Protein AF-A0A3A6PIK8-F1 (afdb_monomer)

Foldseek 3Di:
DVVLLVVLVVVVVVVCVVCVVVLVVDDPVVVVVVVVVVVLVVVVSCCSVVVDPDDRPCVVCVVCVVVVVVVVCVVPVPPD

Structure (mmCIF, N/CA/C/O backbone):
data_AF-A0A3A6PIK8-F1
#
_entry.id   AF-A0A3A6PIK8-F1
#
loop_
_atom_site.group_PDB
_atom_site.id
_atom_site.type_symbol
_atom_site.label_atom_id
_atom_site.label_alt_id
_atom_site.label_comp_id
_atom_site.label_asym_id
_atom_site.label_entity_id
_atom_site.label_seq_id
_atom_site.pdbx_PDB_ins_code
_atom_site.Cartn_x
_atom_site.Cartn_y
_atom_site.Cartn_z
_atom_site.occupancy
_atom_site.B_iso_or_equiv
_atom_site.auth_seq_id
_atom_site.auth_comp_id
_atom_site.auth_asym_id
_atom_site.auth_atom_id
_atom_site.pdbx_PDB_model_num
ATOM 1 N N . MET A 1 1 ? 16.918 -0.189 7.580 1.00 79.00 1 MET A N 1
ATOM 2 C CA . MET A 1 1 ? 15.610 -0.681 8.074 1.00 79.00 1 MET A CA 1
ATOM 3 C C . MET A 1 1 ? 14.991 0.249 9.108 1.00 79.00 1 MET A C 1
ATOM 5 O O . MET A 1 1 ? 13.884 0.707 8.867 1.00 79.00 1 MET A O 1
ATOM 9 N N . LEU A 1 2 ? 15.707 0.611 10.184 1.00 90.19 2 LEU A N 1
ATOM 10 C CA . LEU A 1 2 ? 15.203 1.525 11.225 1.00 90.19 2 LEU A CA 1
ATOM 11 C C . LEU A 1 2 ? 14.695 2.872 10.671 1.00 90.19 2 LEU A C 1
ATOM 13 O O . LEU A 1 2 ? 13.580 3.265 10.979 1.00 90.19 2 LEU A O 1
ATOM 17 N N . GLY A 1 3 ? 15.461 3.537 9.796 1.00 93.88 3 GLY A N 1
ATOM 18 C CA . GLY A 1 3 ? 15.028 4.806 9.190 1.00 93.88 3 GLY A CA 1
ATOM 19 C C . GLY A 1 3 ? 13.718 4.681 8.404 1.00 93.88 3 GLY A C 1
ATOM 20 O O . GLY A 1 3 ? 12.804 5.471 8.599 1.00 93.88 3 GLY A O 1
ATOM 21 N N . LYS A 1 4 ? 13.579 3.622 7.593 1.00 93.06 4 LYS A N 1
ATOM 22 C CA . LYS A 1 4 ? 12.342 3.335 6.848 1.00 93.06 4 LYS A CA 1
ATOM 23 C C . LYS A 1 4 ? 11.148 3.107 7.779 1.00 93.06 4 LYS A C 1
ATOM 25 O O . LYS A 1 4 ? 10.065 3.615 7.512 1.00 93.06 4 LYS A O 1
ATOM 30 N N . LEU A 1 5 ? 11.361 2.372 8.872 1.00 94.56 5 LEU A N 1
ATOM 31 C CA . LEU A 1 5 ? 10.349 2.126 9.898 1.00 94.56 5 LEU A CA 1
ATOM 32 C C . LEU A 1 5 ? 9.914 3.434 10.576 1.00 94.56 5 LEU A C 1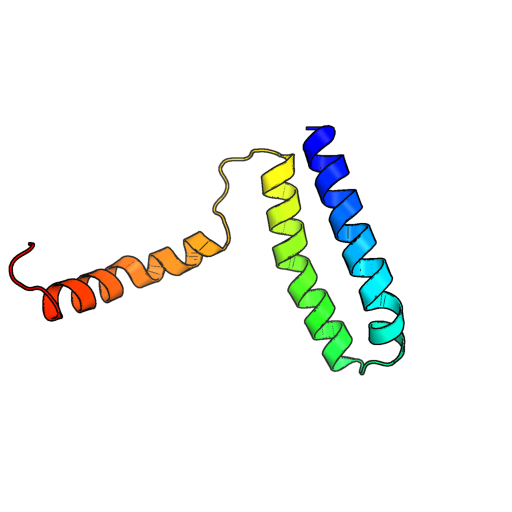
ATOM 34 O O . LEU A 1 5 ? 8.720 3.691 10.678 1.00 94.56 5 LEU A O 1
ATOM 38 N N . ILE A 1 6 ? 10.864 4.285 10.976 1.00 96.69 6 ILE A N 1
ATOM 39 C CA . ILE A 1 6 ? 10.578 5.597 11.578 1.00 96.69 6 ILE A CA 1
ATOM 40 C C . ILE A 1 6 ? 9.789 6.479 10.605 1.00 96.69 6 ILE A C 1
ATOM 42 O O . ILE A 1 6 ? 8.790 7.069 11.004 1.00 96.69 6 ILE A O 1
ATOM 46 N N . CYS A 1 7 ? 10.179 6.532 9.327 1.00 95.94 7 CYS A N 1
ATOM 47 C CA . CYS A 1 7 ? 9.442 7.281 8.308 1.00 95.94 7 CYS A CA 1
ATOM 48 C C . CYS A 1 7 ? 7.988 6.806 8.188 1.00 95.94 7 CYS A C 1
ATOM 50 O O . CYS A 1 7 ? 7.074 7.626 8.216 1.00 95.94 7 CYS A O 1
ATOM 52 N N . VAL A 1 8 ? 7.767 5.491 8.095 1.00 96.06 8 VAL A N 1
ATOM 53 C CA . VAL A 1 8 ? 6.417 4.912 8.024 1.00 96.06 8 VAL A CA 1
ATOM 54 C C . VAL A 1 8 ? 5.609 5.251 9.275 1.00 96.06 8 VAL A C 1
ATOM 56 O O . VAL A 1 8 ? 4.461 5.666 9.153 1.00 96.06 8 VAL A O 1
ATOM 59 N N . LEU A 1 9 ? 6.199 5.125 10.467 1.00 95.56 9 LEU A N 1
ATOM 60 C CA . LEU A 1 9 ? 5.522 5.435 11.727 1.00 95.56 9 LEU A CA 1
ATOM 61 C C . LEU A 1 9 ? 5.145 6.915 11.833 1.00 95.56 9 LEU A C 1
ATOM 63 O O . LEU A 1 9 ? 4.029 7.217 12.242 1.00 95.56 9 LEU A O 1
ATOM 67 N N . LEU A 1 10 ? 6.033 7.830 11.434 1.00 97.31 10 LEU A N 1
ATOM 68 C CA . LEU A 1 10 ? 5.754 9.268 11.437 1.00 97.31 10 LEU A CA 1
ATOM 69 C C . LEU A 1 10 ? 4.601 9.622 10.495 1.00 97.31 10 LEU A C 1
ATOM 71 O O . LEU A 1 10 ? 3.683 10.337 10.893 1.00 97.31 10 LEU A O 1
ATOM 75 N N . LEU A 1 11 ? 4.617 9.095 9.268 1.00 96.06 11 LEU A N 1
ATOM 76 C CA . LEU A 1 11 ? 3.557 9.344 8.289 1.00 96.06 11 LEU A CA 1
ATOM 77 C C . LEU A 1 11 ? 2.225 8.723 8.724 1.00 96.06 11 LEU A C 1
ATOM 79 O O . LEU A 1 11 ? 1.190 9.384 8.653 1.00 96.06 11 LEU A O 1
ATOM 83 N N . ALA A 1 12 ? 2.247 7.487 9.227 1.00 94.19 12 ALA A N 1
ATOM 84 C CA . ALA A 1 12 ? 1.055 6.815 9.735 1.00 94.19 12 ALA A CA 1
ATOM 85 C C . ALA A 1 12 ? 0.469 7.545 10.952 1.00 94.19 12 ALA A C 1
ATOM 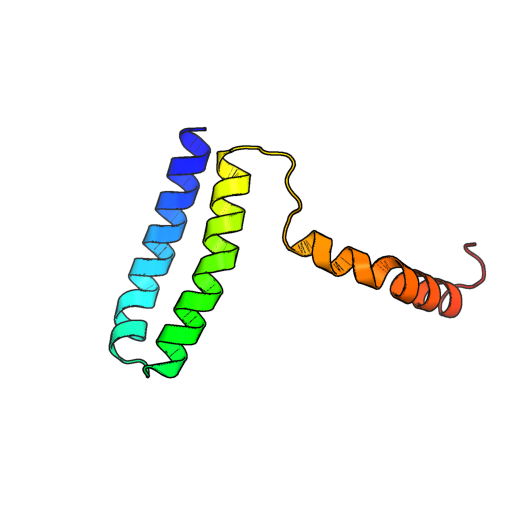87 O O . ALA A 1 12 ? -0.745 7.715 11.038 1.00 94.19 12 ALA A O 1
ATOM 88 N N . ALA A 1 13 ? 1.315 8.029 11.867 1.00 95.19 13 ALA A N 1
ATOM 89 C CA . ALA A 1 13 ? 0.877 8.826 13.006 1.00 95.19 13 ALA A CA 1
ATOM 90 C C . ALA A 1 13 ? 0.253 10.154 12.557 1.00 95.19 13 ALA A C 1
ATOM 92 O O . ALA A 1 13 ? -0.825 10.500 13.031 1.00 95.19 13 ALA A O 1
ATOM 93 N N . ALA A 1 14 ? 0.879 10.869 11.617 1.00 95.94 14 ALA A N 1
ATOM 94 C CA . ALA A 1 14 ? 0.341 12.117 11.079 1.00 95.94 14 ALA A CA 1
ATOM 95 C C . ALA A 1 14 ? -1.032 11.912 10.414 1.00 95.94 14 ALA A C 1
ATOM 97 O O . ALA A 1 14 ? -1.974 12.653 10.703 1.00 95.94 14 ALA A O 1
ATOM 98 N N . MET A 1 15 ? -1.163 10.869 9.589 1.00 94.56 15 MET A N 1
ATOM 99 C CA . MET A 1 15 ? -2.426 10.476 8.961 1.00 94.56 15 MET A CA 1
ATOM 100 C C . MET A 1 15 ? -3.493 10.149 10.012 1.00 94.56 15 MET A C 1
ATOM 102 O O . MET A 1 15 ? -4.581 10.717 9.984 1.00 94.56 15 MET A O 1
ATOM 106 N N . LEU A 1 16 ? -3.174 9.293 10.989 1.00 91.88 16 LEU A N 1
ATOM 107 C CA . LEU A 1 16 ? -4.119 8.897 12.032 1.00 91.88 16 LEU A CA 1
ATOM 108 C C . LEU A 1 16 ? -4.551 10.076 12.902 1.00 91.88 16 LEU A C 1
ATOM 110 O O . LEU A 1 16 ? -5.735 10.189 13.189 1.00 91.88 16 LEU A O 1
ATOM 114 N N . ILE A 1 17 ? -3.642 10.968 13.306 1.00 95.88 17 ILE A N 1
ATOM 115 C CA . ILE A 1 17 ? -3.985 12.157 14.106 1.00 95.88 17 ILE A CA 1
ATOM 116 C C . ILE A 1 17 ? -5.002 13.032 13.364 1.00 95.88 17 ILE A C 1
ATOM 118 O O . ILE A 1 17 ? -5.959 13.518 13.971 1.00 95.88 17 ILE A O 1
ATOM 122 N N . TYR A 1 18 ? -4.821 13.198 12.054 1.00 93.94 18 TYR A N 1
ATOM 123 C CA . TYR A 1 18 ? -5.730 13.964 11.210 1.00 93.94 18 TYR A CA 1
ATOM 124 C C . TYR A 1 18 ? -7.080 13.259 10.998 1.00 93.94 18 TYR A C 1
ATOM 126 O O . TYR A 1 18 ? -8.138 13.893 11.076 1.00 93.94 18 TYR A O 1
ATOM 134 N N . ASP A 1 19 ? -7.063 11.944 10.779 1.00 91.62 19 ASP A N 1
ATOM 135 C CA . ASP A 1 19 ? -8.253 11.161 10.443 1.00 91.62 19 ASP A CA 1
ATOM 136 C C . ASP A 1 19 ? -9.103 10.790 11.665 1.00 91.62 19 ASP A C 1
ATOM 138 O O . ASP A 1 19 ? -10.330 10.733 11.569 1.00 91.62 19 ASP A O 1
ATOM 142 N N . LEU A 1 20 ? -8.501 10.582 12.840 1.00 90.44 20 LEU A N 1
ATOM 143 C CA . LEU A 1 20 ? -9.185 10.141 14.060 1.00 90.44 20 LEU A CA 1
ATOM 144 C C . LEU A 1 20 ? -10.440 10.964 14.423 1.00 90.44 20 LEU A C 1
ATOM 146 O O . LEU A 1 20 ? -11.477 10.352 14.709 1.00 90.44 20 LEU A O 1
ATOM 150 N N . PRO A 1 21 ? -10.432 12.316 14.412 1.00 90.81 21 PRO A N 1
ATOM 151 C CA . PRO A 1 21 ? -11.642 13.092 14.691 1.00 90.81 21 PRO A CA 1
ATOM 152 C C . PRO A 1 21 ? -12.736 12.902 13.629 1.00 90.81 21 PRO A C 1
ATOM 154 O O . PRO A 1 21 ? -13.922 12.956 13.964 1.00 90.81 21 PRO A O 1
ATOM 157 N N . ARG A 1 22 ? -12.365 12.654 12.367 1.00 90.31 22 ARG A N 1
ATOM 158 C CA . ARG A 1 22 ? -13.305 12.416 11.259 1.00 90.31 22 ARG A CA 1
ATOM 159 C C . ARG A 1 22 ? -13.908 11.021 11.345 1.00 90.31 22 ARG A C 1
ATOM 161 O O . ARG A 1 22 ? -15.126 10.878 11.290 1.00 90.31 22 ARG A O 1
ATOM 168 N N . LEU A 1 23 ? -13.080 10.013 11.604 1.00 87.81 23 LEU A N 1
ATOM 169 C CA . LEU A 1 23 ? -13.502 8.624 11.788 1.00 87.81 23 LEU A CA 1
ATOM 170 C C . LEU A 1 23 ? -14.494 8.469 12.945 1.00 87.81 23 LEU A C 1
ATOM 172 O O . LEU A 1 23 ? -15.474 7.72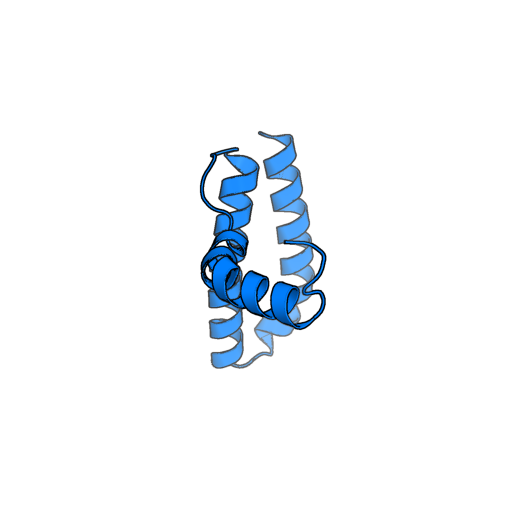9 12.830 1.00 87.81 23 LEU A O 1
ATOM 176 N N . LYS A 1 24 ? -14.306 9.216 14.041 1.00 86.94 24 LYS A N 1
ATOM 177 C CA . LYS A 1 24 ? -15.251 9.229 15.171 1.00 86.94 24 LYS A CA 1
ATOM 178 C C . LYS A 1 24 ? -16.654 9.697 14.774 1.00 86.94 24 LYS A C 1
ATOM 180 O O . LYS A 1 24 ? -17.622 9.146 15.289 1.00 86.94 24 LYS A O 1
ATOM 185 N N . LYS A 1 25 ? -16.770 10.653 13.850 1.00 90.44 25 LYS A N 1
ATOM 186 C CA . LYS A 1 25 ? -18.053 11.220 13.387 1.00 90.44 25 LYS A CA 1
ATOM 187 C C . LYS A 1 25 ? -18.649 10.499 12.171 1.00 90.44 25 LYS A C 1
ATOM 189 O O . LYS A 1 25 ? -19.774 10.785 11.786 1.00 90.44 25 LYS A O 1
ATOM 194 N N . SER A 1 26 ? -17.889 9.594 11.568 1.00 91.06 26 SER A N 1
ATOM 195 C CA . SER A 1 26 ? -18.207 8.941 10.301 1.00 91.06 26 SER A CA 1
ATOM 196 C C . SER A 1 26 ? -19.037 7.658 10.477 1.00 91.06 26 SER A C 1
ATOM 198 O O . SER A 1 26 ? -19.043 7.046 11.553 1.00 91.06 26 SER A O 1
ATOM 200 N N . SER A 1 27 ? -19.763 7.267 9.423 1.00 93.50 27 SER A N 1
ATOM 201 C CA . SER A 1 27 ? -20.658 6.108 9.421 1.00 93.50 27 SER A CA 1
ATOM 202 C C . SER A 1 27 ? -19.889 4.780 9.513 1.00 93.50 27 SER A C 1
ATOM 204 O O . SER A 1 27 ? -18.687 4.705 9.254 1.00 93.50 27 SER A O 1
ATOM 206 N N . ARG A 1 28 ? -20.573 3.682 9.875 1.00 92.12 28 ARG A N 1
ATOM 207 C CA . ARG A 1 28 ? -19.939 2.346 9.922 1.00 92.12 28 ARG A CA 1
ATOM 208 C C . ARG A 1 28 ? -19.381 1.917 8.562 1.00 92.12 28 ARG A C 1
ATOM 210 O O . ARG A 1 28 ? -18.339 1.272 8.519 1.00 92.12 28 ARG A O 1
ATOM 217 N N . HIS A 1 29 ? -20.064 2.285 7.480 1.00 93.62 29 HIS A N 1
ATOM 218 C CA . HIS A 1 29 ? -19.655 1.963 6.117 1.00 93.62 29 HIS A CA 1
ATOM 219 C C . HIS A 1 29 ? -18.347 2.666 5.739 1.00 93.62 29 HIS A C 1
ATOM 221 O O . HIS A 1 29 ? -17.403 2.024 5.290 1.00 93.62 29 HIS A O 1
ATOM 227 N N . ASP A 1 30 ? -18.243 3.959 6.023 1.00 92.31 30 ASP A N 1
ATOM 228 C CA . ASP A 1 30 ? -17.027 4.732 5.765 1.00 92.31 30 ASP A CA 1
ATOM 229 C C . ASP A 1 30 ? -15.833 4.207 6.576 1.00 92.31 30 ASP A C 1
ATOM 231 O O . ASP A 1 30 ? -14.721 4.113 6.064 1.00 92.31 30 ASP A O 1
ATOM 235 N N . ARG A 1 31 ? -16.059 3.800 7.835 1.00 91.50 31 ARG A N 1
ATOM 236 C CA . ARG A 1 31 ? -15.024 3.153 8.661 1.00 91.50 31 ARG A CA 1
ATOM 237 C C . ARG A 1 31 ? -14.568 1.825 8.066 1.00 91.50 31 ARG A C 1
ATOM 239 O O . ARG A 1 31 ? -13.385 1.507 8.142 1.00 91.50 31 ARG A O 1
ATOM 246 N N . MET A 1 32 ? -15.489 1.058 7.482 1.00 95.31 32 MET A N 1
ATOM 247 C CA . MET A 1 32 ? -15.162 -0.185 6.789 1.00 95.31 32 MET A CA 1
ATOM 248 C C . MET A 1 32 ? -14.315 0.093 5.544 1.00 95.31 32 MET A C 1
ATOM 250 O O . MET A 1 32 ? -13.274 -0.535 5.380 1.00 95.31 32 MET A O 1
ATOM 254 N N . ILE A 1 33 ? -14.700 1.074 4.719 1.00 94.38 33 ILE A N 1
ATOM 255 C CA . ILE A 1 33 ? -13.913 1.500 3.550 1.00 94.38 33 ILE A CA 1
ATOM 256 C C . ILE A 1 33 ? -12.521 1.962 3.978 1.00 94.38 33 ILE A C 1
ATOM 258 O O . ILE A 1 33 ? -11.530 1.541 3.387 1.00 94.38 33 ILE A O 1
ATOM 262 N N . TYR A 1 34 ? -12.433 2.775 5.031 1.00 92.75 34 TYR A N 1
ATOM 263 C CA . TYR A 1 34 ? -11.156 3.213 5.583 1.00 92.75 34 TYR A CA 1
ATOM 264 C C . TYR A 1 34 ? -10.292 2.018 5.996 1.00 92.75 34 TYR A C 1
ATOM 266 O O . TYR A 1 34 ? -9.137 1.927 5.594 1.00 92.75 34 TYR A O 1
ATOM 274 N N . GLY A 1 35 ? -10.859 1.056 6.729 1.00 92.50 35 GLY A N 1
ATOM 275 C CA . GLY A 1 35 ? -10.163 -0.174 7.108 1.00 92.50 35 GLY A CA 1
ATOM 276 C C . GLY A 1 35 ? -9.659 -0.968 5.899 1.00 92.50 35 GLY A C 1
ATOM 277 O O . GLY A 1 35 ? -8.509 -1.402 5.892 1.00 92.50 35 GLY A O 1
ATOM 278 N N . ILE A 1 36 ? -10.475 -1.093 4.850 1.00 95.38 36 ILE A N 1
ATOM 279 C CA . ILE A 1 36 ? -10.084 -1.741 3.590 1.00 95.38 36 ILE A CA 1
ATOM 280 C C . ILE A 1 36 ? -8.927 -0.985 2.927 1.00 95.38 36 ILE A C 1
ATOM 282 O O . ILE A 1 36 ? -7.992 -1.626 2.462 1.00 95.38 36 ILE A O 1
ATOM 286 N N . MET A 1 37 ? -8.939 0.352 2.923 1.00 92.81 37 MET A N 1
ATOM 287 C CA . MET A 1 37 ? -7.855 1.177 2.368 1.00 92.81 37 MET A CA 1
ATOM 288 C C . MET A 1 37 ? -6.555 1.098 3.179 1.00 92.81 37 MET A C 1
ATOM 290 O O . MET A 1 37 ? -5.471 1.260 2.619 1.00 92.81 37 MET A O 1
ATOM 294 N N . ILE A 1 38 ? -6.630 0.802 4.478 1.00 93.56 38 ILE A N 1
ATOM 295 C CA . ILE A 1 38 ? -5.444 0.593 5.319 1.00 93.56 38 ILE A CA 1
ATOM 296 C C . ILE A 1 38 ? -4.704 -0.701 4.944 1.00 93.56 38 ILE A C 1
ATOM 298 O O . ILE A 1 38 ? -3.480 -0.744 5.042 1.00 93.56 38 ILE A O 1
ATOM 302 N N . VAL A 1 39 ? -5.389 -1.739 4.453 1.00 93.69 39 VAL A N 1
ATOM 303 C CA . VAL A 1 39 ? -4.758 -3.012 4.048 1.00 93.69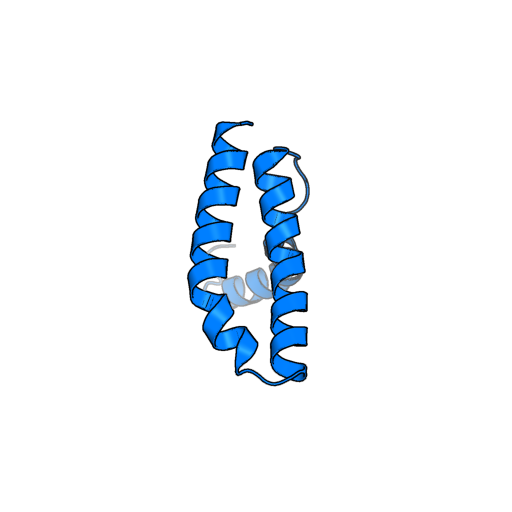 39 VAL A CA 1
ATOM 304 C C . VAL A 1 39 ? -3.662 -2.837 2.978 1.00 93.69 39 VAL A C 1
ATOM 306 O O . VAL A 1 39 ? -2.524 -3.240 3.242 1.00 93.69 39 VAL A O 1
ATOM 309 N N . PRO A 1 40 ? -3.925 -2.234 1.798 1.00 93.75 40 PRO A N 1
ATOM 310 C CA . PRO A 1 40 ? -2.887 -2.006 0.795 1.00 93.75 40 PRO A CA 1
ATOM 311 C C . PRO A 1 40 ? -1.791 -1.061 1.303 1.00 93.75 40 PRO A C 1
ATOM 313 O O . PRO A 1 40 ? -0.621 -1.252 0.980 1.00 93.75 40 PRO A O 1
ATOM 316 N N . LEU A 1 41 ? -2.130 -0.087 2.153 1.00 94.06 41 LEU A N 1
ATOM 317 C CA . LEU A 1 41 ? -1.148 0.808 2.766 1.00 94.06 41 LEU A CA 1
ATOM 318 C C . LEU A 1 41 ? -0.164 0.043 3.665 1.00 94.06 41 LEU A C 1
ATOM 320 O O . LEU A 1 41 ? 1.047 0.231 3.554 1.00 94.06 41 LEU A O 1
ATOM 324 N N . LEU A 1 42 ? -0.661 -0.860 4.516 1.00 94.44 42 LEU A N 1
ATOM 325 C CA . LEU A 1 42 ? 0.173 -1.706 5.376 1.00 94.44 42 LEU A CA 1
ATOM 326 C C . LEU A 1 42 ? 1.039 -2.672 4.565 1.00 94.44 42 LEU A C 1
ATOM 328 O O . LEU A 1 42 ? 2.205 -2.879 4.905 1.00 94.44 42 LEU A O 1
ATOM 332 N N . TYR A 1 43 ? 0.501 -3.227 3.478 1.00 94.50 43 TYR A N 1
ATOM 333 C CA . TYR A 1 43 ? 1.266 -4.059 2.553 1.00 94.50 43 TYR A CA 1
ATOM 334 C C . TYR A 1 43 ? 2.459 -3.296 1.964 1.00 94.50 43 TYR A C 1
ATOM 336 O O . TYR A 1 43 ? 3.596 -3.763 2.043 1.00 94.50 43 TYR A O 1
ATOM 344 N N . LEU A 1 44 ? 2.224 -2.090 1.441 1.00 93.50 44 LEU A N 1
ATOM 345 C CA . LEU A 1 44 ? 3.279 -1.249 0.874 1.00 93.50 44 LEU A CA 1
ATOM 346 C C . LEU A 1 44 ? 4.299 -0.809 1.924 1.00 93.50 44 LEU A C 1
ATOM 348 O O . LEU A 1 44 ? 5.501 -0.840 1.660 1.00 93.50 44 LEU A O 1
ATOM 352 N N . ALA A 1 45 ? 3.848 -0.462 3.130 1.00 93.75 45 ALA A N 1
ATOM 353 C CA . ALA A 1 45 ? 4.734 -0.171 4.250 1.00 93.75 45 ALA A CA 1
ATOM 354 C C . ALA A 1 45 ? 5.636 -1.372 4.580 1.00 93.75 45 ALA A C 1
ATOM 356 O O . ALA A 1 45 ? 6.848 -1.213 4.750 1.00 93.75 45 ALA A O 1
ATOM 357 N N . PHE A 1 46 ? 5.074 -2.585 4.609 1.00 94.00 46 PHE A N 1
ATOM 358 C CA . PHE A 1 46 ? 5.834 -3.813 4.817 1.00 94.00 46 PHE A CA 1
ATOM 359 C C . PHE A 1 46 ? 6.853 -4.055 3.699 1.00 94.00 46 PHE A C 1
ATOM 361 O O . PHE A 1 46 ? 8.011 -4.357 3.996 1.00 94.00 46 PHE A O 1
ATOM 368 N N . LEU A 1 47 ? 6.475 -3.887 2.428 1.00 94.12 47 LEU A N 1
ATOM 369 C CA . LEU A 1 47 ? 7.411 -4.003 1.305 1.00 94.12 47 LEU A CA 1
ATOM 370 C C . LEU A 1 47 ? 8.549 -2.993 1.411 1.00 94.12 47 LEU A C 1
ATOM 372 O O . LEU A 1 47 ? 9.721 -3.354 1.290 1.00 94.12 47 LEU A O 1
ATOM 376 N N . PHE A 1 48 ? 8.212 -1.741 1.710 1.00 92.44 48 PHE A N 1
ATOM 377 C CA . PHE A 1 48 ? 9.180 -0.666 1.852 1.00 92.44 48 PHE A CA 1
ATOM 378 C C . PHE A 1 48 ? 10.200 -0.968 2.954 1.00 92.44 48 PHE A C 1
ATOM 380 O O . PHE A 1 48 ? 11.409 -0.861 2.720 1.00 92.44 48 PHE A O 1
ATOM 387 N N . ILE A 1 49 ? 9.729 -1.387 4.134 1.00 94.56 49 ILE A N 1
ATOM 388 C CA . ILE A 1 49 ? 10.572 -1.695 5.297 1.00 94.56 49 ILE A CA 1
ATOM 389 C C . ILE A 1 49 ? 11.389 -2.966 5.074 1.00 94.56 49 ILE A C 1
ATOM 391 O O . ILE A 1 49 ? 12.573 -2.976 5.397 1.00 94.56 49 ILE A O 1
ATOM 395 N N . SER A 1 50 ? 10.785 -4.028 4.540 1.00 92.38 50 SER A N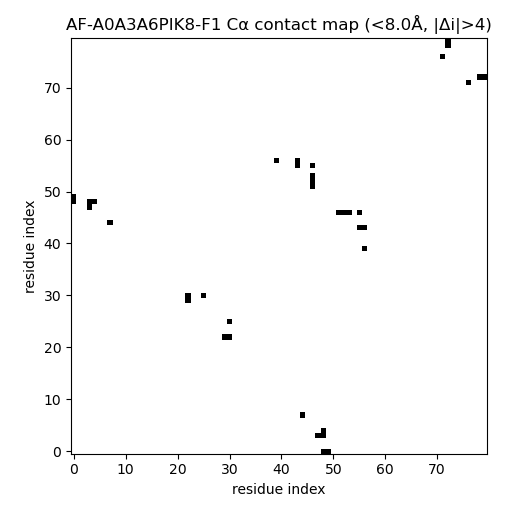 1
ATOM 396 C CA . SER A 1 50 ? 11.448 -5.327 4.374 1.00 92.38 50 SER A CA 1
ATOM 397 C C . SER A 1 50 ? 12.392 -5.384 3.171 1.00 92.38 50 SER A C 1
ATOM 399 O O . SER A 1 50 ? 13.206 -6.302 3.092 1.00 92.38 50 SER A O 1
ATOM 401 N N . SER A 1 51 ? 12.307 -4.415 2.248 1.00 88.12 51 SER A N 1
ATOM 402 C CA . SER A 1 51 ? 13.034 -4.403 0.970 1.00 88.12 51 SER A CA 1
ATOM 403 C C . SER A 1 51 ? 12.880 -5.714 0.180 1.00 88.12 51 SER A C 1
ATOM 405 O O . SER A 1 51 ? 13.775 -6.088 -0.578 1.00 88.12 51 SER A O 1
ATOM 407 N N . LYS A 1 52 ? 11.775 -6.445 0.375 1.00 88.06 52 LYS A N 1
ATOM 408 C CA . LYS A 1 52 ? 11.506 -7.675 -0.373 1.00 88.06 52 LYS A CA 1
ATOM 409 C C . LYS A 1 52 ? 11.128 -7.331 -1.818 1.00 88.06 52 LYS A C 1
ATOM 411 O O . LYS A 1 52 ? 10.356 -6.395 -2.017 1.00 88.06 52 LYS A O 1
ATOM 416 N N . PRO A 1 53 ? 11.581 -8.112 -2.814 1.00 87.31 53 PRO A N 1
ATOM 417 C CA . PRO A 1 53 ? 11.249 -7.911 -4.226 1.00 87.31 53 PRO A CA 1
ATOM 418 C C . PRO A 1 53 ? 9.851 -8.463 -4.559 1.00 87.31 53 PRO A C 1
ATOM 420 O O . PRO A 1 53 ? 9.659 -9.190 -5.528 1.00 87.31 53 PRO A O 1
ATOM 423 N N . TRP A 1 54 ? 8.879 -8.207 -3.690 1.00 89.50 54 TRP A N 1
ATOM 424 C CA . TRP A 1 54 ? 7.494 -8.613 -3.898 1.00 89.50 54 TRP A CA 1
ATOM 425 C C . TRP A 1 54 ? 6.786 -7.623 -4.827 1.00 89.50 54 TRP A C 1
ATOM 427 O O . TRP A 1 54 ? 7.194 -6.461 -4.900 1.00 89.50 54 TRP A O 1
ATOM 437 N N . PRO A 1 55 ? 5.745 -8.076 -5.546 1.00 89.06 55 PRO A N 1
ATOM 438 C CA . PRO A 1 55 ? 5.052 -7.239 -6.510 1.00 89.06 55 PRO A CA 1
ATOM 439 C C . PRO A 1 55 ? 4.414 -6.047 -5.805 1.00 89.06 55 PRO A C 1
ATOM 441 O O . PRO A 1 55 ? 3.651 -6.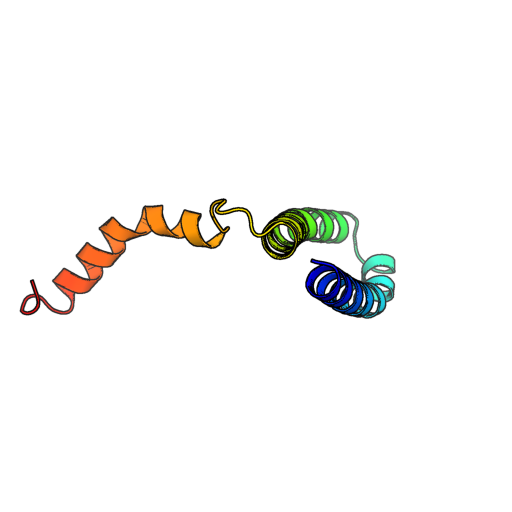198 -4.858 1.00 89.06 55 PRO A O 1
ATOM 444 N N . ASN A 1 56 ? 4.717 -4.849 -6.280 1.00 89.06 56 ASN A N 1
ATOM 445 C CA . ASN A 1 56 ? 4.020 -3.660 -5.823 1.00 89.06 56 ASN A CA 1
ATOM 446 C C . ASN A 1 56 ? 2.571 -3.686 -6.365 1.00 89.06 56 ASN A C 1
ATOM 448 O O . ASN A 1 56 ? 2.249 -4.415 -7.303 1.00 89.06 56 ASN A O 1
ATOM 452 N N . ILE A 1 57 ? 1.658 -2.945 -5.739 1.00 87.19 57 ILE A N 1
ATOM 453 C CA . ILE A 1 57 ? 0.230 -2.947 -6.103 1.00 87.19 57 ILE A CA 1
ATOM 454 C C . ILE A 1 57 ? 0.033 -2.468 -7.546 1.00 87.19 57 ILE A C 1
ATOM 456 O O . ILE A 1 57 ? -0.857 -2.947 -8.247 1.00 87.19 57 ILE A O 1
ATOM 460 N N . ASP A 1 58 ? 0.905 -1.579 -8.018 1.00 83.94 58 ASP A N 1
ATOM 461 C CA . ASP A 1 58 ? 0.940 -1.132 -9.409 1.00 83.94 58 ASP A CA 1
ATOM 462 C C . ASP A 1 58 ? 1.174 -2.275 -10.409 1.00 83.94 58 ASP A C 1
ATOM 464 O O . ASP A 1 58 ? 0.734 -2.199 -11.552 1.00 83.94 58 ASP A O 1
ATOM 468 N N . SER A 1 59 ? 1.781 -3.381 -9.976 1.00 87.00 59 SER A N 1
ATOM 469 C CA . SER A 1 59 ? 2.034 -4.547 -10.821 1.00 87.00 59 SER A CA 1
ATOM 470 C C . SER A 1 59 ? 0.742 -5.233 -11.276 1.00 87.00 59 SER A C 1
ATOM 472 O O . SER A 1 59 ? 0.760 -5.954 -12.270 1.00 87.00 59 SER A O 1
ATOM 474 N N . ILE A 1 60 ? -0.396 -4.979 -10.618 1.00 87.06 60 ILE A N 1
ATOM 475 C CA . ILE A 1 60 ? -1.721 -5.399 -11.103 1.00 87.06 60 ILE A CA 1
ATOM 476 C C . ILE A 1 60 ? -2.038 -4.716 -12.441 1.00 87.06 60 ILE A C 1
ATOM 478 O O . ILE A 1 60 ? -2.654 -5.316 -13.319 1.00 87.06 60 ILE A O 1
ATOM 482 N N . PHE A 1 61 ? -1.566 -3.488 -12.661 1.00 85.38 61 PHE A N 1
ATOM 483 C CA . PHE A 1 61 ? -1.786 -2.800 -13.929 1.00 85.38 61 PHE A CA 1
ATOM 484 C C . PHE A 1 61 ? -0.991 -3.405 -15.088 1.00 85.38 61 PHE A C 1
ATOM 486 O O . PHE A 1 61 ? -1.350 -3.172 -16.240 1.00 85.38 61 PHE A O 1
ATOM 493 N N . ASN A 1 62 ? -0.005 -4.270 -14.819 1.00 87.00 62 ASN A N 1
ATOM 494 C CA . ASN A 1 62 ? 0.679 -5.024 -15.871 1.00 87.00 62 ASN A CA 1
ATOM 495 C C . ASN A 1 62 ? -0.269 -5.972 -16.629 1.00 87.00 62 ASN A C 1
ATOM 497 O O . ASN A 1 62 ? 0.026 -6.357 -17.760 1.00 87.00 62 ASN A O 1
ATOM 501 N N . LEU A 1 63 ? -1.435 -6.324 -16.065 1.00 87.81 63 LEU A N 1
ATOM 502 C CA . LEU A 1 63 ? -2.474 -7.034 -16.822 1.00 87.81 63 LEU A CA 1
ATOM 503 C C . LEU A 1 63 ? -2.963 -6.218 -18.031 1.00 87.81 63 LEU A C 1
ATOM 505 O O . LEU A 1 63 ? -3.352 -6.794 -19.047 1.00 87.81 63 LEU A O 1
ATOM 509 N N . PHE A 1 64 ? -2.889 -4.888 -17.956 1.00 90.25 64 PHE A N 1
ATOM 510 C CA .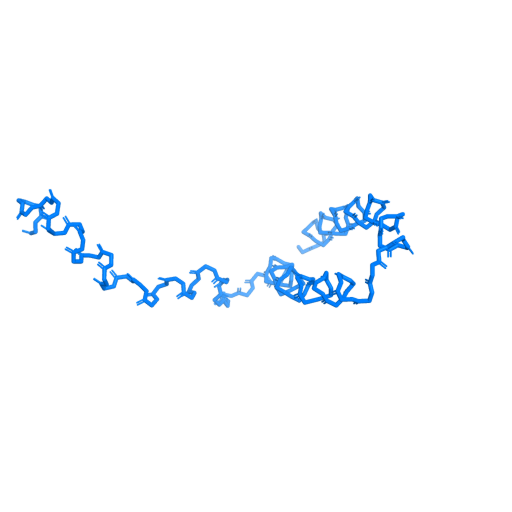 PHE A 1 64 ? -3.287 -3.981 -19.028 1.00 90.25 64 PHE A CA 1
ATOM 511 C C . PHE A 1 64 ? -2.148 -3.627 -19.991 1.00 90.25 64 PHE A C 1
ATOM 513 O O . PHE A 1 64 ? -2.366 -2.852 -20.919 1.00 90.25 64 PHE A O 1
ATOM 520 N N . THR A 1 65 ? -0.954 -4.212 -19.856 1.00 88.50 65 THR A N 1
ATOM 521 C CA . THR A 1 65 ? 0.173 -3.902 -20.752 1.00 88.50 65 THR A CA 1
ATOM 522 C C . THR A 1 65 ? -0.149 -4.211 -22.214 1.00 88.50 65 THR A C 1
ATOM 524 O O . THR A 1 65 ? 0.122 -3.398 -23.092 1.00 88.50 65 THR A O 1
ATOM 527 N N . LYS A 1 66 ? -0.784 -5.358 -22.489 1.00 88.19 66 LYS A N 1
ATOM 528 C CA . LYS A 1 66 ? -1.185 -5.743 -23.853 1.00 88.19 66 LYS A CA 1
ATOM 529 C C . LYS A 1 66 ? -2.216 -4.786 -24.472 1.00 88.19 66 LYS A C 1
ATOM 531 O O . LYS A 1 66 ? -1.955 -4.295 -25.568 1.00 88.19 66 LYS A O 1
ATOM 536 N N . PRO A 1 67 ? -3.352 -4.475 -23.814 1.00 90.75 67 PRO A N 1
ATOM 537 C CA . PRO A 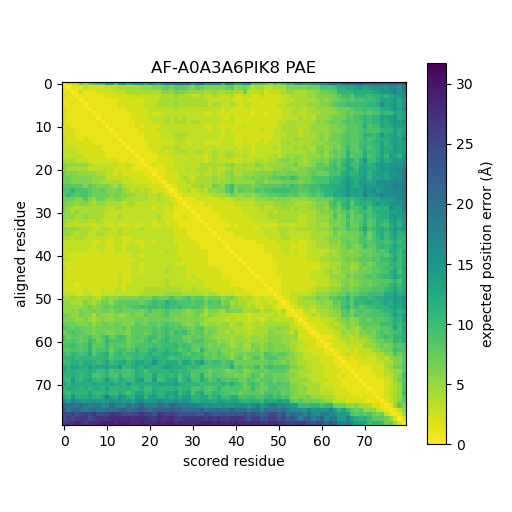1 67 ? -4.290 -3.503 -24.371 1.00 90.75 67 PRO A CA 1
ATOM 538 C C . PRO A 1 67 ? -3.676 -2.101 -24.483 1.00 90.75 67 PRO A C 1
ATOM 540 O O . PRO A 1 67 ? -3.925 -1.411 -25.467 1.00 90.75 67 PRO A O 1
ATOM 543 N N . ALA A 1 68 ? -2.811 -1.695 -23.548 1.00 89.50 68 ALA A N 1
ATOM 544 C CA . ALA A 1 68 ? -2.093 -0.426 -23.651 1.00 89.50 68 ALA A CA 1
ATOM 545 C C . ALA A 1 68 ? -1.195 -0.365 -24.900 1.00 89.50 68 ALA A C 1
ATOM 547 O O . ALA A 1 68 ? -1.217 0.631 -25.619 1.00 89.50 68 ALA A O 1
ATOM 548 N N . GLN A 1 69 ? -0.464 -1.439 -25.216 1.00 90.19 69 GLN A N 1
ATOM 549 C CA . GLN A 1 69 ? 0.346 -1.524 -26.438 1.00 90.19 69 GLN A CA 1
ATOM 550 C C . GLN A 1 69 ? -0.500 -1.422 -27.712 1.00 90.19 69 GLN A C 1
ATOM 552 O O . GLN A 1 69 ? -0.089 -0.759 -28.659 1.00 90.19 69 GLN A O 1
ATOM 557 N N . GLN A 1 70 ? -1.691 -2.025 -27.732 1.00 89.75 70 GLN A N 1
ATOM 558 C CA . GLN A 1 70 ? -2.605 -1.917 -28.875 1.00 89.75 70 GLN A CA 1
ATOM 559 C C . GLN A 1 70 ? -3.091 -0.480 -29.087 1.00 89.75 70 GLN A C 1
ATOM 561 O O . GLN A 1 70 ? -3.131 -0.011 -30.222 1.00 89.75 70 GLN A O 1
ATOM 566 N N . ILE A 1 71 ? -3.410 0.235 -28.005 1.00 90.94 71 ILE A N 1
ATOM 567 C CA . ILE A 1 71 ? -3.798 1.651 -28.064 1.00 90.94 71 ILE A CA 1
ATOM 568 C C . ILE A 1 71 ? -2.643 2.501 -28.608 1.00 90.94 71 ILE A C 1
ATOM 570 O O . ILE A 1 71 ? -2.856 3.328 -29.492 1.00 90.94 71 ILE A O 1
ATOM 574 N N . ILE A 1 72 ? -1.417 2.272 -28.127 1.00 90.75 72 ILE A N 1
ATOM 575 C CA . ILE A 1 72 ? -0.220 2.983 -28.600 1.00 90.75 72 ILE A CA 1
ATOM 576 C C . ILE A 1 72 ? 0.030 2.703 -30.086 1.00 90.75 72 ILE A C 1
ATOM 578 O O . ILE A 1 72 ? 0.272 3.641 -30.839 1.00 90.75 72 ILE A O 1
ATOM 582 N N . HIS A 1 73 ? -0.079 1.446 -30.523 1.00 90.75 73 HIS A N 1
ATOM 583 C CA . HIS A 1 73 ? 0.086 1.075 -31.929 1.00 90.75 73 HIS A CA 1
ATOM 584 C C . HIS A 1 73 ? -0.973 1.728 -32.828 1.00 90.75 73 HIS A C 1
ATOM 586 O O . HIS A 1 73 ? -0.652 2.198 -33.914 1.00 90.75 73 HIS A O 1
ATOM 592 N N . TRP A 1 74 ? -2.223 1.814 -32.363 1.00 91.38 74 TRP A N 1
ATOM 593 C CA . TRP A 1 74 ? -3.286 2.514 -33.086 1.00 91.38 74 TRP A CA 1
ATOM 594 C C . TRP A 1 74 ? -3.030 4.027 -33.192 1.00 91.38 74 TRP A C 1
ATOM 596 O O . TRP A 1 74 ? -3.276 4.618 -34.240 1.00 91.38 74 TRP A O 1
ATOM 606 N N . LEU A 1 75 ? -2.502 4.651 -32.133 1.00 90.44 75 LEU A N 1
ATOM 607 C CA . LEU A 1 75 ? -2.171 6.082 -32.099 1.00 90.44 75 LEU A CA 1
ATOM 608 C C . LEU A 1 75 ? -0.910 6.435 -32.899 1.00 90.44 75 LEU A C 1
ATOM 610 O O . LEU A 1 75 ? -0.829 7.532 -33.448 1.00 90.44 75 LEU A O 1
ATOM 614 N N . ASN A 1 76 ? 0.080 5.543 -32.942 1.00 84.94 76 ASN A N 1
ATOM 615 C CA . ASN A 1 76 ? 1.345 5.767 -33.634 1.00 84.94 76 ASN A CA 1
ATOM 616 C C . ASN A 1 76 ? 1.832 4.497 -34.359 1.00 84.94 76 ASN A C 1
ATOM 618 O O . ASN A 1 76 ? 2.748 3.815 -33.887 1.00 84.94 76 ASN A O 1
ATOM 622 N N . PRO A 1 77 ? 1.254 4.182 -35.529 1.00 73.56 77 PRO A N 1
ATOM 623 C CA . PRO A 1 77 ? 1.560 2.952 -36.256 1.00 73.56 77 PRO A CA 1
ATOM 624 C C . PRO A 1 77 ? 2.986 2.902 -36.831 1.00 73.56 77 PRO A C 1
ATOM 626 O O . PRO A 1 77 ? 3.413 1.845 -37.279 1.00 73.56 77 PRO A O 1
ATOM 629 N N . ALA A 1 78 ? 3.739 4.011 -36.819 1.00 71.38 78 ALA A N 1
ATOM 630 C CA . ALA A 1 78 ? 5.082 4.105 -37.400 1.00 71.38 78 ALA A CA 1
ATOM 631 C C . ALA A 1 78 ? 6.237 3.757 -36.431 1.00 71.38 78 ALA A C 1
ATOM 633 O O . ALA A 1 78 ? 7.391 3.756 -36.852 1.0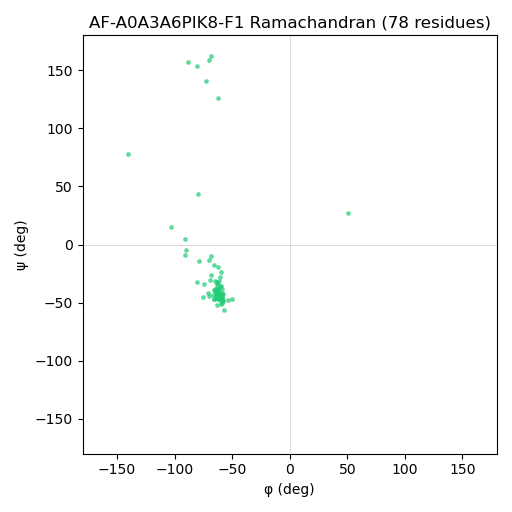0 71.38 78 ALA A O 1
ATOM 634 N N . GLN A 1 79 ? 5.959 3.498 -35.146 1.00 62.88 79 GLN A N 1
ATOM 635 C CA . GLN A 1 79 ? 6.969 3.213 -34.107 1.00 62.88 79 GLN A CA 1
ATOM 636 C C . GLN A 1 79 ? 7.104 1.722 -33.725 1.00 62.88 79 GLN A C 1
ATOM 638 O O . GLN A 1 79 ? 7.701 1.420 -32.692 1.00 62.88 79 GLN A O 1
ATOM 643 N N . SER A 1 80 ? 6.560 0.794 -34.521 1.00 56.31 80 SER A N 1
ATOM 644 C CA . SER A 1 80 ? 6.686 -0.658 -34.290 1.00 56.31 80 SER A CA 1
ATOM 645 C C . SER A 1 80 ? 7.966 -1.253 -34.864 1.00 56.31 80 SER A C 1
ATOM 647 O O . SER A 1 80 ? 8.149 -1.097 -36.094 1.00 56.31 80 SER A O 1
#

Sequence (80 aa):
MLGKLICVLLLAAAMLIYDLPRLKKSSRHDRMIYGIMIVPLLYLAFLFISSKPWPNIDSIFNLFTKPAQQIIHWLNPAQS

Secondary structure (DSSP, 8-state):
-HHHHHHHHHHHHHHHHHHHHHHHHS-HHHHHHHHHHHHHHHHHHHHHHHT--PPPGGGGGGGGHHHHHHHHHHH-GGG-

Mean predicted aligned error: 6.5 Å

pLDDT: mean 90.26, std 6.65, range [56.31, 97.31]

Radius of gyration: 18.99 Å; Cα contacts (8 Å, |Δi|>4): 19; chains: 1; bounding box: 36×23×53 Å

Organism: NCBI:txid1276110

Solvent-accessible surface area (backbone atoms only — not comparable to full-atom values): 4745 Å² total; per-residue (Å²): 94,69,69,52,46,52,52,52,51,52,52,52,48,54,50,46,67,67,42,49,71,52,58,73,76,47,55,75,66,59,51,49,53,50,54,59,58,46,51,62,51,52,52,51,51,48,38,66,43,65,67,53,95,63,85,55,80,70,58,65,56,56,76,47,48,65,63,50,51,53,52,50,41,71,77,44,71,87,80,120